Protein AF-A0A7X8GYS5-F1 (afdb_monomer)

Foldseek 3Di:
DDDDDDPVVVVVVVVVVPPPDPPDDDDDDPCPPPPPPPPVVPLPFAFAQDADPVRHGHRDTHSDPQRHDPVCPVVGDDD

Radius of gyration: 35.03 Å; Cα contacts (8 Å, |Δi|>4): 52; chains: 1; bounding box: 88×35×68 Å

Mean predicted aligned error: 18.05 Å

Structure (mmCIF, N/CA/C/O backbone):
data_AF-A0A7X8GYS5-F1
#
_entry.id   AF-A0A7X8GYS5-F1
#
loop_
_atom_site.group_PDB
_atom_site.id
_atom_site.type_symbol
_atom_site.label_atom_id
_atom_site.label_alt_id
_atom_site.label_comp_id
_atom_site.label_asym_id
_atom_site.label_entity_id
_atom_site.label_seq_id
_atom_site.pdbx_PDB_ins_code
_atom_site.Cartn_x
_atom_site.Cartn_y
_atom_site.Cartn_z
_atom_site.occupancy
_atom_site.B_iso_or_equiv
_atom_site.auth_seq_id
_atom_site.auth_comp_id
_atom_site.auth_asym_id
_atom_site.auth_atom_id
_atom_site.pdbx_PDB_model_num
ATOM 1 N N . MET A 1 1 ? 76.955 18.938 -44.588 1.00 44.56 1 MET A N 1
ATOM 2 C CA . MET A 1 1 ? 75.847 18.088 -45.085 1.00 44.56 1 MET A CA 1
ATOM 3 C C . MET A 1 1 ? 74.710 18.994 -45.546 1.00 44.56 1 MET A C 1
ATOM 5 O O . MET A 1 1 ? 74.111 19.667 -44.719 1.00 44.56 1 MET A O 1
ATOM 9 N N . LYS A 1 2 ? 74.488 19.114 -46.860 1.00 45.81 2 LYS A N 1
ATOM 10 C CA . LYS A 1 2 ? 73.543 20.072 -47.462 1.00 45.81 2 LYS A CA 1
ATOM 11 C C . LYS A 1 2 ? 72.151 19.422 -47.518 1.00 45.81 2 LYS A C 1
ATOM 13 O O . LYS A 1 2 ? 71.906 18.600 -48.392 1.00 45.81 2 LYS A O 1
ATOM 18 N N . LYS A 1 3 ? 71.268 19.718 -46.556 1.00 49.56 3 LYS A N 1
ATOM 19 C CA . LYS A 1 3 ? 69.875 19.229 -46.566 1.00 49.56 3 LYS A CA 1
ATOM 20 C C . LYS A 1 3 ? 69.060 20.057 -47.563 1.00 49.56 3 LYS A C 1
ATOM 22 O O . LYS A 1 3 ? 68.701 21.193 -47.282 1.00 49.56 3 LYS A O 1
ATOM 27 N N . THR A 1 4 ? 68.775 19.492 -48.730 1.00 53.47 4 THR A N 1
ATOM 28 C CA . THR A 1 4 ? 67.871 20.077 -49.728 1.00 53.47 4 THR A CA 1
ATOM 29 C C . THR A 1 4 ? 66.419 19.854 -49.297 1.00 53.47 4 THR A C 1
ATOM 31 O O . THR A 1 4 ? 65.854 18.777 -49.498 1.00 53.47 4 THR A O 1
ATOM 34 N N . PHE A 1 5 ? 65.825 20.859 -48.653 1.00 58.16 5 PHE A N 1
ATOM 35 C CA . PHE A 1 5 ? 64.438 20.844 -48.185 1.00 58.16 5 PHE A CA 1
ATOM 36 C C . PHE A 1 5 ? 63.477 21.123 -49.354 1.00 58.16 5 PHE A C 1
ATOM 38 O O . PHE A 1 5 ? 63.531 22.173 -49.991 1.00 58.16 5 PHE A O 1
ATOM 45 N N . ASN A 1 6 ? 62.616 20.155 -49.672 1.00 58.16 6 ASN A N 1
ATOM 46 C CA . ASN A 1 6 ? 61.682 20.213 -50.799 1.00 58.16 6 ASN A CA 1
ATOM 47 C C . ASN A 1 6 ? 60.425 21.036 -50.442 1.00 58.16 6 ASN A C 1
ATOM 49 O O . ASN A 1 6 ? 59.437 20.498 -49.946 1.00 58.16 6 ASN A O 1
ATOM 53 N N . ILE A 1 7 ? 60.455 22.335 -50.752 1.00 57.69 7 ILE A N 1
ATOM 54 C CA . ILE A 1 7 ? 59.417 23.345 -50.447 1.00 57.69 7 ILE A CA 1
ATOM 55 C C . ILE A 1 7 ? 58.009 22.959 -50.952 1.00 57.69 7 ILE A C 1
ATOM 57 O O . ILE A 1 7 ? 57.010 23.287 -50.318 1.00 57.69 7 ILE A O 1
ATOM 61 N N . LYS A 1 8 ? 57.903 22.193 -52.046 1.00 56.06 8 LYS A N 1
ATOM 62 C CA . LYS A 1 8 ? 56.613 21.797 -52.648 1.00 56.06 8 LYS A CA 1
ATOM 63 C C . LYS A 1 8 ? 55.793 20.830 -51.784 1.00 56.06 8 LYS A C 1
ATOM 65 O O . LYS A 1 8 ? 54.569 20.888 -51.819 1.00 56.06 8 LYS A O 1
ATOM 70 N N . LYS A 1 9 ? 56.444 19.967 -50.993 1.00 54.56 9 LYS A N 1
ATOM 71 C CA . LYS A 1 9 ? 55.744 19.012 -50.113 1.00 54.56 9 LYS A CA 1
ATOM 72 C C . LYS A 1 9 ? 55.173 19.700 -48.873 1.00 54.56 9 LYS A C 1
ATOM 74 O O . LYS A 1 9 ? 54.091 19.345 -48.435 1.00 54.56 9 LYS A O 1
ATOM 79 N N . THR A 1 10 ? 55.859 20.718 -48.360 1.00 57.78 10 THR A N 1
ATOM 80 C CA . THR A 1 10 ? 55.453 21.445 -47.148 1.00 57.78 10 THR A CA 1
ATOM 81 C C . THR A 1 10 ? 54.253 22.363 -47.397 1.00 57.78 10 THR A C 1
ATOM 83 O O . THR A 1 10 ? 53.383 22.480 -46.543 1.00 57.78 10 THR A O 1
ATOM 86 N N . VAL A 1 11 ? 54.160 22.969 -48.586 1.00 5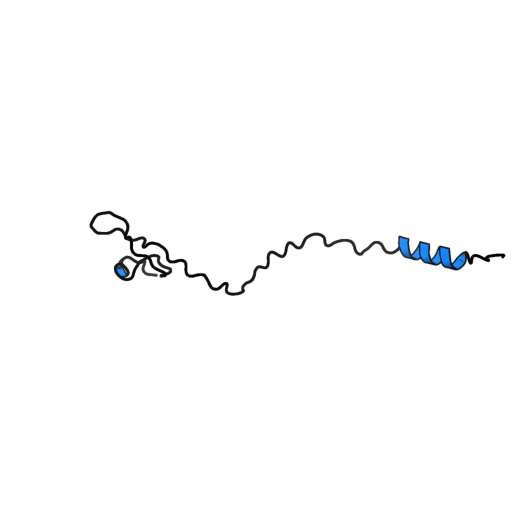9.84 11 VAL A N 1
ATOM 87 C CA . VAL A 1 11 ? 53.046 23.863 -48.952 1.00 59.84 11 VAL A CA 1
ATOM 88 C C . VAL A 1 11 ? 51.756 23.083 -49.248 1.00 59.84 11 VAL A C 1
ATOM 90 O O . VAL A 1 11 ? 50.680 23.519 -48.852 1.00 59.84 11 VAL A O 1
ATOM 93 N N . PHE A 1 12 ? 51.849 21.896 -49.860 1.00 59.78 12 PHE A N 1
ATOM 94 C CA . PHE A 1 12 ? 50.686 21.038 -50.140 1.00 59.78 12 PHE A CA 1
ATOM 95 C C . PHE A 1 12 ? 50.015 20.518 -48.856 1.00 59.78 12 PHE A C 1
ATOM 97 O O . PHE A 1 12 ? 48.790 20.507 -48.756 1.00 59.78 12 PHE A O 1
ATOM 104 N N . THR A 1 13 ? 50.813 20.164 -47.843 1.00 60.06 13 THR A N 1
ATOM 105 C CA . THR A 1 13 ? 50.307 19.730 -46.532 1.00 60.06 13 THR A CA 1
ATOM 106 C C . THR A 1 13 ? 49.631 20.866 -45.765 1.00 60.06 13 THR A C 1
ATOM 108 O O . THR A 1 13 ? 48.634 20.636 -45.092 1.00 60.06 13 THR A O 1
ATOM 111 N N . LEU A 1 14 ? 50.127 22.102 -45.886 1.00 59.00 14 LEU A N 1
ATOM 112 C CA . LEU A 1 14 ? 49.516 23.256 -45.222 1.00 59.00 14 LEU A CA 1
ATOM 113 C C . LEU A 1 14 ? 48.173 23.640 -45.863 1.00 59.00 14 LEU A C 1
ATOM 115 O O . LEU A 1 14 ? 47.228 23.923 -45.139 1.00 59.00 14 LEU A O 1
ATOM 119 N N . ILE A 1 15 ? 48.045 23.574 -47.194 1.00 62.94 15 ILE A N 1
ATOM 120 C CA . ILE A 1 15 ? 46.799 23.911 -47.912 1.00 62.94 15 ILE A CA 1
ATOM 121 C C . ILE A 1 15 ? 45.654 22.932 -47.581 1.00 62.94 15 ILE A C 1
ATOM 123 O O . ILE A 1 15 ? 44.510 23.358 -47.437 1.00 62.94 15 ILE A O 1
ATOM 127 N N . LEU A 1 16 ? 45.950 21.641 -47.388 1.00 59.34 16 LEU A N 1
ATOM 128 C CA . LEU A 1 16 ? 44.952 20.628 -47.008 1.00 59.34 16 LEU A CA 1
ATOM 129 C C . LEU A 1 16 ? 44.390 20.816 -45.586 1.00 59.34 16 LEU A C 1
ATOM 131 O O . LEU A 1 16 ? 43.231 20.487 -45.348 1.00 59.34 16 LEU A O 1
ATOM 135 N N . CYS A 1 17 ? 45.169 21.378 -44.658 1.00 58.94 17 CYS A N 1
ATOM 136 C CA . CYS A 1 17 ? 44.745 21.571 -43.266 1.00 58.94 17 CYS A CA 1
ATOM 137 C C . CYS A 1 17 ? 43.809 22.774 -43.056 1.00 58.94 17 CYS A C 1
ATOM 139 O O . CYS A 1 17 ? 43.092 22.805 -42.062 1.00 58.94 17 CYS A O 1
ATOM 141 N N . PHE A 1 18 ? 43.795 23.757 -43.966 1.00 58.94 18 PHE A N 1
ATOM 142 C CA . PHE A 1 18 ? 42.947 24.954 -43.834 1.00 58.94 18 PHE A CA 1
ATOM 143 C C . PHE A 1 18 ? 41.593 24.847 -44.559 1.00 58.94 18 PHE A C 1
ATOM 145 O O . PHE A 1 18 ? 40.678 25.592 -44.223 1.00 58.94 18 PHE A O 1
ATOM 152 N N . ILE A 1 19 ? 41.441 23.931 -45.527 1.00 58.47 19 ILE A N 1
ATOM 153 C CA . ILE A 1 19 ? 40.213 23.790 -46.344 1.00 58.47 19 ILE A CA 1
ATOM 154 C C . ILE A 1 19 ? 39.288 22.664 -45.829 1.00 58.47 19 ILE A C 1
ATOM 156 O O . ILE A 1 19 ? 38.151 22.543 -46.272 1.00 58.47 19 ILE A O 1
ATOM 160 N N . LEU A 1 20 ? 39.702 21.896 -44.814 1.00 55.97 20 LEU A N 1
ATOM 161 C CA . LEU A 1 20 ? 38.835 20.942 -44.106 1.00 55.97 20 LEU A CA 1
ATOM 162 C C . LEU A 1 20 ? 38.397 21.457 -42.718 1.00 55.97 20 LEU A C 1
ATOM 164 O O . LEU A 1 20 ? 38.889 20.952 -41.710 1.00 55.97 20 LEU A O 1
ATOM 168 N N . PRO A 1 21 ? 37.445 22.407 -42.614 1.00 66.00 21 PRO A N 1
ATOM 169 C CA . PRO A 1 21 ? 36.780 22.683 -41.350 1.00 66.00 21 PRO A CA 1
ATOM 170 C C . PRO A 1 21 ? 35.279 22.358 -41.424 1.00 66.00 21 PRO A C 1
ATOM 172 O O . PRO A 1 21 ? 34.478 23.274 -41.332 1.00 66.00 21 PRO A O 1
ATOM 175 N N . ILE A 1 22 ? 34.849 21.095 -41.594 1.00 56.44 22 ILE A N 1
ATOM 176 C CA . ILE A 1 22 ? 33.425 20.724 -41.372 1.00 56.44 22 ILE A CA 1
ATOM 177 C C . ILE A 1 22 ? 33.239 19.272 -40.882 1.00 56.44 22 ILE A C 1
ATOM 179 O O . ILE A 1 22 ? 32.405 18.528 -41.383 1.00 56.44 22 ILE A O 1
ATOM 183 N N . LEU A 1 23 ? 33.966 18.857 -39.847 1.00 57.06 23 LEU A N 1
ATOM 184 C CA . LEU A 1 23 ? 33.320 18.011 -38.835 1.00 57.06 23 LEU A CA 1
ATOM 185 C C . LEU A 1 23 ? 33.246 18.821 -37.545 1.00 57.06 23 LEU A C 1
ATOM 187 O O . LEU A 1 23 ? 33.913 18.552 -36.551 1.00 57.06 23 LEU A O 1
ATOM 191 N N . ALA A 1 24 ? 32.462 19.895 -37.625 1.00 50.00 24 ALA A N 1
ATOM 192 C CA . ALA A 1 24 ? 31.849 20.464 -36.446 1.00 50.00 24 ALA A CA 1
ATOM 193 C C . ALA A 1 24 ? 30.793 19.484 -35.922 1.00 50.00 24 ALA A C 1
ATOM 195 O O . ALA A 1 24 ? 30.125 18.799 -36.695 1.00 50.00 24 ALA A O 1
ATOM 196 N N . SER A 1 25 ? 30.607 19.550 -34.609 1.00 62.97 25 SER A N 1
ATOM 197 C CA . SER A 1 25 ? 29.377 19.198 -33.908 1.00 62.97 25 SER A CA 1
ATOM 198 C C . SER A 1 25 ? 29.008 17.724 -33.810 1.00 62.97 25 SER A C 1
ATOM 200 O O . SER A 1 25 ? 28.233 17.201 -34.599 1.00 62.97 25 SER A O 1
ATOM 202 N N . SER A 1 26 ? 29.378 17.155 -32.667 1.00 57.59 26 SER A N 1
ATOM 203 C CA . SER A 1 26 ? 28.351 16.758 -31.696 1.00 57.59 26 SER A CA 1
ATOM 204 C C . SER A 1 26 ? 28.976 16.680 -30.302 1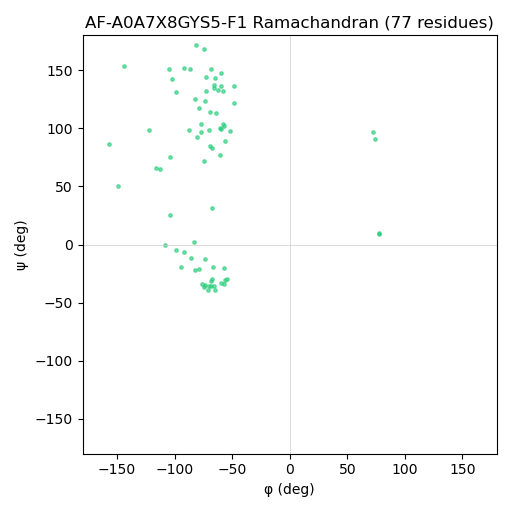.00 57.59 26 SER A C 1
ATOM 206 O O . SER A 1 26 ? 29.464 15.642 -29.861 1.00 57.59 26 SER A O 1
ATOM 208 N N . CYS A 1 27 ? 29.014 17.821 -29.614 1.00 52.69 27 CYS A N 1
ATOM 209 C CA . CYS A 1 27 ? 28.938 17.802 -28.162 1.00 52.69 27 CYS A CA 1
ATOM 210 C C . CYS A 1 27 ? 27.494 17.463 -27.763 1.00 52.69 27 CYS A C 1
ATOM 212 O O . CYS A 1 27 ? 26.554 17.923 -28.406 1.00 52.69 27 CYS A O 1
ATOM 214 N N . ALA A 1 28 ? 27.385 16.709 -26.670 1.00 60.44 28 ALA A N 1
ATOM 215 C CA . ALA A 1 28 ? 26.175 16.306 -25.961 1.00 60.44 28 ALA A CA 1
ATOM 216 C C . ALA A 1 28 ? 25.311 15.230 -26.632 1.00 60.44 28 ALA A C 1
ATOM 218 O O . ALA A 1 28 ? 24.311 15.533 -27.265 1.00 60.44 28 ALA A O 1
ATOM 219 N N . ASP A 1 29 ? 25.618 13.978 -26.292 1.00 52.88 29 ASP A N 1
ATOM 220 C CA . ASP A 1 29 ? 24.569 13.033 -25.924 1.00 52.88 29 ASP A CA 1
ATOM 221 C C . ASP A 1 29 ? 24.879 12.528 -24.508 1.00 52.88 29 ASP A C 1
ATOM 223 O O . ASP A 1 29 ? 25.725 11.657 -24.301 1.00 52.88 29 ASP A O 1
ATOM 227 N N . ASP A 1 30 ? 24.209 13.114 -23.513 1.00 57.66 30 ASP A N 1
ATOM 228 C CA . ASP A 1 30 ? 24.011 12.488 -22.206 1.00 57.66 30 ASP A CA 1
ATOM 229 C C . ASP A 1 30 ? 23.076 11.297 -22.458 1.00 57.66 30 ASP A C 1
ATOM 231 O O . ASP A 1 30 ? 21.851 11.405 -22.386 1.00 57.66 30 ASP A O 1
ATOM 235 N N . GLN A 1 31 ? 23.637 10.164 -22.892 1.00 55.53 31 GLN A N 1
ATOM 236 C CA . GLN A 1 31 ? 22.891 8.913 -22.954 1.00 55.53 31 GLN A CA 1
ATOM 237 C C . GLN A 1 31 ? 22.745 8.383 -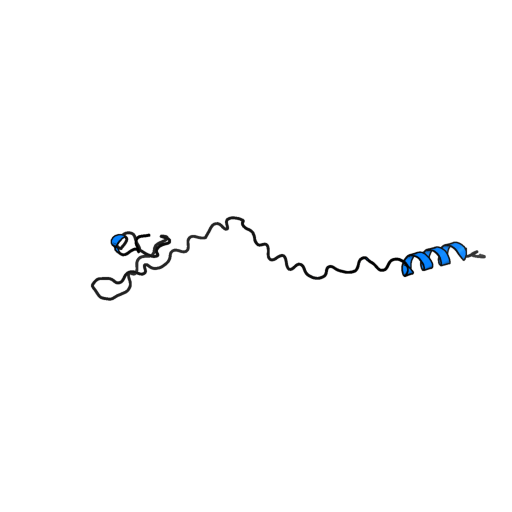21.527 1.00 55.53 31 GLN A C 1
ATOM 239 O O . GLN A 1 31 ? 23.334 7.373 -21.143 1.00 55.53 31 GLN A O 1
ATOM 244 N N . ALA A 1 32 ? 21.897 9.061 -20.748 1.00 57.09 32 ALA A N 1
ATOM 245 C CA . ALA A 1 32 ? 21.050 8.393 -19.783 1.00 57.09 32 ALA A CA 1
ATOM 246 C C . ALA A 1 32 ? 20.333 7.297 -20.567 1.00 57.09 32 ALA A C 1
ATOM 248 O O . ALA A 1 32 ? 19.397 7.558 -21.325 1.00 57.09 32 ALA A O 1
ATOM 249 N N . GLN A 1 33 ? 20.860 6.078 -20.476 1.00 57.62 33 GLN A N 1
ATOM 250 C CA . GLN A 1 33 ? 20.245 4.928 -21.098 1.00 57.62 33 GLN A CA 1
ATOM 251 C C . GLN A 1 33 ? 18.856 4.806 -20.474 1.00 57.62 33 GLN A C 1
ATOM 253 O O . GLN A 1 33 ? 18.687 4.317 -19.360 1.00 57.62 33 GLN A O 1
ATOM 258 N N . ASN A 1 34 ? 17.855 5.290 -21.209 1.00 65.81 34 ASN A N 1
ATOM 259 C CA . ASN A 1 34 ? 16.509 4.761 -21.196 1.00 65.81 34 ASN A CA 1
ATOM 260 C C . ASN A 1 34 ? 16.640 3.311 -21.666 1.00 65.81 34 ASN A C 1
ATOM 262 O O . ASN A 1 34 ? 16.430 2.949 -22.823 1.00 65.81 34 ASN A O 1
ATOM 266 N N . THR A 1 35 ? 17.094 2.492 -20.737 1.00 52.31 35 THR A N 1
ATOM 267 C CA . THR A 1 35 ? 16.889 1.078 -20.762 1.00 52.31 35 THR A CA 1
ATOM 268 C C . THR A 1 35 ? 15.406 0.880 -20.474 1.00 52.31 35 THR A C 1
ATOM 270 O O . THR A 1 35 ? 14.973 0.805 -19.330 1.00 52.31 35 THR A O 1
ATOM 273 N N . ASN A 1 36 ? 14.628 0.675 -21.541 1.00 70.88 36 ASN A N 1
ATOM 274 C CA . ASN A 1 36 ? 13.462 -0.219 -21.500 1.00 70.88 36 ASN A CA 1
ATOM 275 C C . ASN A 1 36 ? 13.924 -1.680 -21.310 1.00 70.88 36 ASN A C 1
ATOM 277 O O . ASN A 1 36 ? 13.316 -2.617 -21.815 1.00 70.88 36 ASN A O 1
ATOM 281 N N . GLU A 1 37 ? 15.034 -1.877 -20.607 1.00 59.84 37 GLU A N 1
ATOM 282 C CA . GLU A 1 37 ? 15.378 -3.139 -20.007 1.00 59.84 37 GLU A CA 1
ATOM 283 C C . GLU A 1 37 ? 14.421 -3.214 -18.833 1.00 59.84 37 GLU A C 1
ATOM 285 O O . GLU A 1 37 ? 14.355 -2.280 -18.029 1.00 59.84 37 GLU A O 1
ATOM 290 N N . GLY A 1 38 ? 13.628 -4.279 -18.766 1.00 60.44 38 GLY A N 1
ATOM 291 C CA . GLY A 1 38 ? 12.863 -4.586 -17.574 1.00 60.44 38 GLY A CA 1
ATOM 292 C C . GLY A 1 38 ? 13.838 -4.694 -16.414 1.00 60.44 38 GLY A C 1
ATOM 293 O O . GLY A 1 38 ? 14.354 -5.775 -16.137 1.00 60.44 38 GLY A O 1
ATOM 294 N N . VAL A 1 39 ? 14.109 -3.563 -15.755 1.00 59.06 39 VAL A N 1
ATOM 295 C CA . VAL A 1 39 ? 14.727 -3.516 -14.444 1.00 59.06 39 VAL A CA 1
ATOM 296 C C . VAL A 1 39 ? 13.911 -4.527 -13.662 1.00 59.06 39 VAL A C 1
ATOM 298 O O . VAL A 1 39 ? 12.682 -4.387 -13.653 1.00 59.06 39 VAL A O 1
ATOM 301 N N . PRO A 1 40 ? 14.520 -5.578 -13.085 1.00 56.03 40 PRO A N 1
ATOM 302 C CA . PRO A 1 40 ? 13.791 -6.428 -12.171 1.00 56.03 40 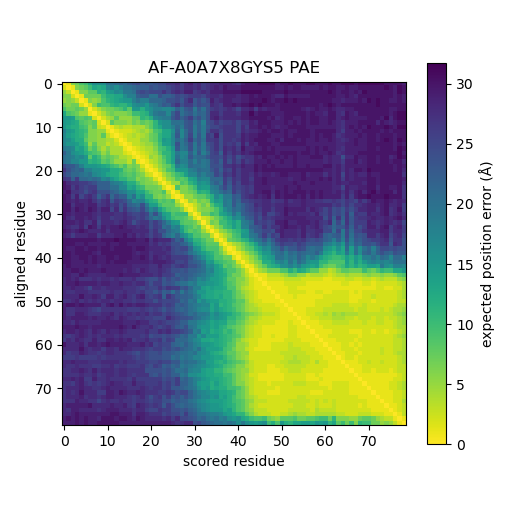PRO A CA 1
ATOM 303 C C . PRO A 1 40 ? 13.301 -5.467 -11.104 1.00 56.03 40 PRO A C 1
ATOM 305 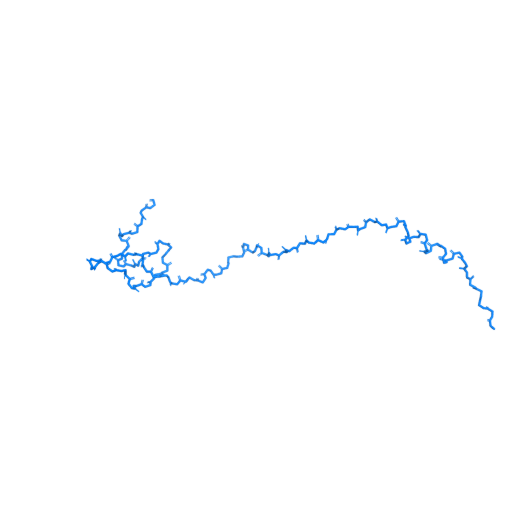O O 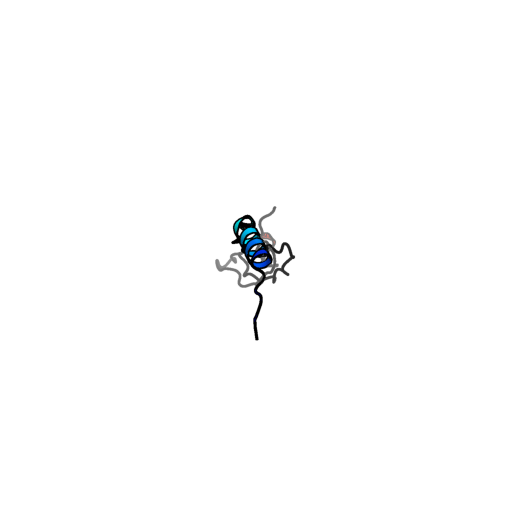. PRO A 1 40 ? 14.103 -4.963 -10.318 1.00 56.03 40 PRO A O 1
ATOM 308 N N . GLN A 1 41 ? 12.020 -5.096 -11.190 1.00 60.72 41 GLN A N 1
ATOM 309 C CA . GLN A 1 41 ? 11.388 -4.164 -10.286 1.00 60.72 41 GLN A CA 1
ATOM 310 C C . GLN A 1 41 ? 11.561 -4.856 -8.956 1.00 60.72 41 GLN A C 1
ATOM 312 O O . GLN A 1 41 ? 10.907 -5.863 -8.690 1.00 60.72 41 GLN A O 1
ATOM 317 N N . LEU A 1 42 ? 12.568 -4.418 -8.197 1.00 61.47 42 LEU A N 1
ATOM 318 C CA . LEU A 1 42 ? 12.847 -4.946 -6.885 1.00 61.47 42 LEU A CA 1
ATOM 319 C C . LEU A 1 42 ? 11.537 -4.694 -6.168 1.00 61.47 42 LEU A C 1
ATOM 321 O O . LEU A 1 42 ? 11.196 -3.533 -5.945 1.00 61.47 42 LEU A O 1
ATOM 325 N N . GLU A 1 43 ? 10.736 -5.746 -5.992 1.00 69.12 43 GLU A N 1
ATOM 326 C CA . GLU A 1 43 ? 9.366 -5.609 -5.523 1.00 69.12 43 GLU A CA 1
ATOM 327 C C . GLU A 1 43 ? 9.451 -5.178 -4.071 1.00 69.12 43 GLU A C 1
ATOM 329 O O . GLU A 1 43 ? 9.504 -5.988 -3.137 1.00 69.12 43 GLU A O 1
ATOM 334 N N . THR A 1 44 ? 9.581 -3.865 -3.915 1.00 81.75 44 THR A N 1
ATOM 335 C CA . THR A 1 44 ? 9.721 -3.191 -2.649 1.00 81.75 44 THR A CA 1
ATOM 336 C C . THR A 1 44 ? 8.420 -3.457 -1.935 1.00 81.75 44 THR A C 1
ATOM 338 O O . THR A 1 44 ? 7.336 -3.076 -2.378 1.00 81.75 44 THR A O 1
ATOM 341 N N . SER A 1 45 ? 8.512 -4.231 -0.859 1.00 89.25 45 SER A N 1
ATOM 342 C CA . SER A 1 45 ? 7.323 -4.529 -0.092 1.00 89.25 45 SER A CA 1
ATOM 343 C C . SER A 1 45 ? 6.884 -3.243 0.598 1.00 89.25 45 SER A C 1
ATOM 345 O O . SER A 1 45 ? 7.597 -2.704 1.442 1.00 89.25 45 SER A O 1
ATOM 347 N N . ILE A 1 46 ? 5.719 -2.739 0.208 1.00 93.81 46 ILE A N 1
ATOM 348 C CA . ILE A 1 46 ? 5.124 -1.525 0.752 1.00 93.81 46 ILE A CA 1
ATOM 349 C C . ILE A 1 46 ? 4.198 -1.859 1.919 1.00 93.81 46 ILE A C 1
ATOM 351 O O . ILE A 1 46 ? 3.588 -2.927 1.980 1.00 93.81 46 ILE A O 1
ATOM 355 N N . ARG A 1 47 ? 4.044 -0.926 2.860 1.00 96.31 47 ARG A N 1
ATOM 356 C CA . ARG A 1 47 ? 3.081 -1.079 3.957 1.00 96.31 47 ARG A CA 1
ATOM 357 C C . ARG A 1 47 ? 1.657 -0.910 3.447 1.00 96.31 47 ARG A C 1
ATOM 359 O O . ARG A 1 47 ? 1.345 0.105 2.821 1.00 96.31 47 ARG A O 1
ATOM 366 N N . CYS A 1 48 ? 0.783 -1.840 3.829 1.00 97.38 48 CYS A N 1
ATOM 367 C CA . CYS A 1 48 ? -0.634 -1.812 3.499 1.00 97.38 48 CYS A CA 1
ATOM 368 C C . CYS A 1 48 ? -1.270 -0.443 3.792 1.00 97.38 48 CYS A C 1
ATOM 370 O O . CYS A 1 48 ? -1.001 0.181 4.823 1.00 97.38 48 CYS A O 1
ATOM 372 N N . VAL A 1 49 ? -2.091 0.026 2.853 1.00 96.75 49 VAL A N 1
ATOM 373 C CA . VAL A 1 49 ? -2.739 1.345 2.906 1.00 96.75 49 VAL A CA 1
ATOM 374 C C . VAL A 1 49 ? -4.012 1.343 3.764 1.00 96.75 49 VAL A C 1
ATOM 376 O O . VAL A 1 49 ? -4.390 2.386 4.285 1.00 96.75 49 VAL A O 1
ATOM 379 N N . ALA A 1 50 ? -4.629 0.179 3.983 1.00 97.25 50 ALA A N 1
ATOM 380 C CA . ALA A 1 50 ? -5.873 0.046 4.737 1.00 97.25 50 ALA A CA 1
ATOM 381 C C . ALA A 1 50 ? -5.785 0.547 6.189 1.00 97.25 50 ALA A C 1
ATOM 383 O O . ALA A 1 50 ? -4.763 0.387 6.871 1.00 97.25 50 ALA A O 1
ATOM 384 N N . ILE A 1 51 ? -6.912 1.068 6.675 1.00 97.31 51 ILE A N 1
ATOM 385 C CA . ILE A 1 51 ? -7.143 1.433 8.073 1.00 97.31 51 ILE A CA 1
ATOM 386 C C . ILE A 1 51 ? -7.925 0.299 8.743 1.00 97.31 51 ILE A C 1
ATOM 388 O O . ILE A 1 51 ? -8.907 -0.202 8.196 1.00 97.31 51 ILE A O 1
ATOM 392 N N . THR A 1 52 ? -7.467 -0.148 9.910 1.00 95.94 52 THR A N 1
ATOM 393 C CA . THR A 1 52 ? -8.159 -1.188 10.679 1.00 95.94 52 THR A CA 1
ATOM 394 C C . THR A 1 52 ? -9.408 -0.619 11.352 1.00 95.94 52 THR A C 1
ATOM 396 O O . THR A 1 52 ? -9.562 0.594 11.478 1.00 95.94 52 THR A O 1
ATOM 399 N N . ALA A 1 53 ? -10.275 -1.485 11.881 1.00 94.69 53 ALA A N 1
ATOM 400 C CA . ALA A 1 53 ? -11.437 -1.053 12.669 1.00 94.69 53 ALA A CA 1
ATOM 401 C C . ALA 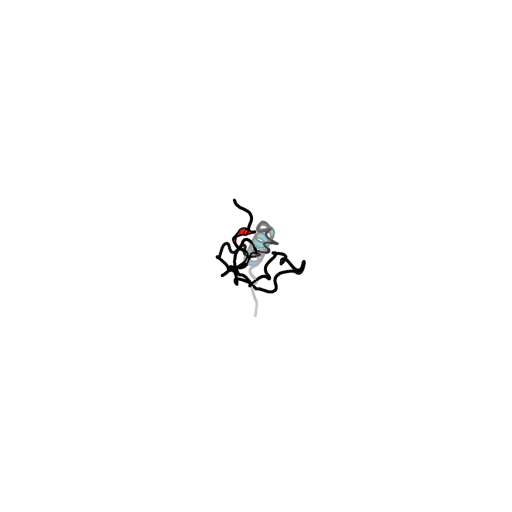A 1 53 ? -11.068 -0.187 13.893 1.00 94.69 53 ALA A C 1
ATOM 403 O O . ALA A 1 53 ? -11.895 0.556 14.404 1.00 94.69 53 ALA A O 1
ATOM 404 N N . GLN A 1 54 ? -9.815 -0.258 14.347 1.00 95.81 54 GLN A N 1
ATOM 405 C CA . GLN A 1 54 ? -9.279 0.541 15.451 1.00 95.81 54 GLN A CA 1
ATOM 406 C C . GLN A 1 54 ? -8.817 1.941 15.002 1.00 95.81 54 GLN A C 1
ATOM 408 O O . GLN A 1 54 ? -8.248 2.679 15.799 1.00 95.81 54 GLN A O 1
ATOM 413 N N . GLY A 1 55 ? -8.989 2.296 13.724 1.00 96.94 55 GLY A N 1
ATOM 414 C CA . GLY A 1 55 ? -8.587 3.594 13.180 1.00 96.94 55 GLY A CA 1
ATOM 415 C C . GLY A 1 55 ? -7.086 3.739 12.918 1.00 96.94 55 GLY A C 1
ATOM 416 O O . GLY A 1 55 ? -6.621 4.832 12.609 1.00 96.94 55 GLY A O 1
ATOM 417 N N . VAL A 1 56 ? -6.306 2.657 13.015 1.00 97.44 56 VAL A N 1
ATOM 418 C CA . VAL A 1 56 ? -4.851 2.686 12.791 1.00 97.44 56 VAL A CA 1
ATOM 419 C C . VAL A 1 56 ? -4.475 2.071 11.448 1.00 97.44 56 VAL A C 1
ATOM 421 O O . VAL A 1 56 ? -5.142 1.162 10.951 1.00 97.44 56 VAL A O 1
A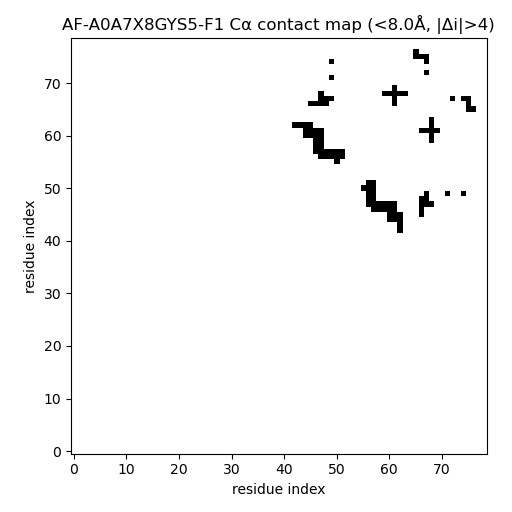TOM 424 N N . ARG A 1 57 ? -3.368 2.529 10.853 1.00 97.00 57 ARG A N 1
ATOM 425 C CA . ARG A 1 57 ? -2.872 1.961 9.593 1.00 97.00 57 ARG A CA 1
ATOM 426 C C . ARG A 1 57 ? -2.420 0.515 9.782 1.00 97.00 57 ARG A C 1
ATOM 428 O O . ARG A 1 57 ? -1.680 0.196 10.717 1.00 97.00 57 ARG A O 1
ATOM 435 N N . CYS A 1 58 ? -2.820 -0.351 8.854 1.00 97.56 58 CYS A N 1
ATOM 436 C CA . CYS A 1 58 ? -2.403 -1.744 8.837 1.00 97.56 58 CYS A CA 1
ATOM 437 C C . CYS A 1 58 ? -0.871 -1.855 8.765 1.00 97.56 58 CYS A C 1
ATOM 439 O O . CYS A 1 58 ? -0.210 -1.203 7.956 1.00 97.56 58 CYS A O 1
ATOM 441 N N . LYS A 1 59 ? -0.299 -2.702 9.625 1.00 96.94 59 LYS A N 1
ATOM 442 C CA . LYS A 1 59 ? 1.155 -2.896 9.729 1.00 96.94 59 LYS A CA 1
ATOM 443 C C . LYS A 1 59 ? 1.699 -3.932 8.741 1.00 96.94 59 LYS A C 1
ATOM 445 O O . LYS A 1 59 ? 2.912 -4.010 8.572 1.00 96.94 59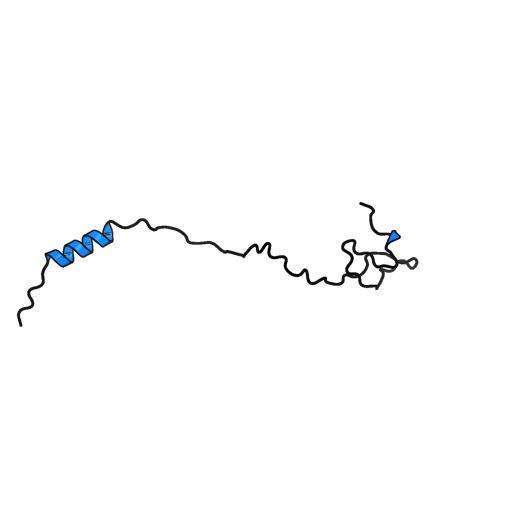 LYS A O 1
ATOM 450 N N . ASN A 1 60 ? 0.823 -4.697 8.085 1.00 96.44 60 ASN A N 1
ATOM 451 C CA . ASN A 1 60 ? 1.224 -5.739 7.142 1.00 96.44 60 ASN A CA 1
ATOM 452 C C . ASN A 1 60 ? 1.907 -5.123 5.923 1.00 96.44 60 ASN A C 1
ATOM 454 O O . ASN A 1 60 ? 1.423 -4.136 5.363 1.00 96.44 60 ASN A O 1
ATOM 458 N N . MET A 1 61 ? 2.996 -5.746 5.489 1.00 96.38 61 MET A N 1
ATOM 459 C CA . MET A 1 61 ? 3.642 -5.413 4.227 1.00 96.38 61 MET A CA 1
ATOM 460 C C . MET A 1 61 ? 2.994 -6.203 3.089 1.00 96.38 61 MET A C 1
ATOM 462 O O . MET A 1 61 ? 2.428 -7.280 3.291 1.00 96.38 61 MET A O 1
ATOM 466 N N . THR A 1 62 ? 3.018 -5.636 1.895 1.00 94.94 62 THR A N 1
ATOM 467 C CA . THR A 1 62 ? 2.450 -6.222 0.689 1.00 94.94 62 THR A CA 1
ATOM 468 C C . THR A 1 62 ? 3.324 -5.881 -0.505 1.00 94.94 62 THR A C 1
ATOM 470 O O . THR A 1 62 ? 4.050 -4.892 -0.492 1.00 94.94 62 THR A O 1
ATOM 473 N N . LYS A 1 63 ? 3.275 -6.727 -1.526 1.00 93.94 63 LYS A N 1
ATOM 474 C CA . LYS A 1 63 ? 3.865 -6.460 -2.840 1.00 93.94 63 LYS A CA 1
ATOM 475 C C . LYS A 1 63 ? 2.795 -6.199 -3.902 1.00 93.94 63 LYS A C 1
ATOM 477 O O . LYS A 1 63 ? 3.099 -5.952 -5.056 1.00 93.94 63 LYS A O 1
ATOM 482 N N . ASN A 1 64 ? 1.519 -6.249 -3.510 1.00 91.56 64 ASN A N 1
ATOM 483 C CA . ASN A 1 64 ? 0.422 -5.986 -4.429 1.00 91.56 64 ASN A CA 1
ATOM 484 C C . ASN A 1 64 ? 0.507 -4.549 -4.949 1.00 91.56 64 ASN A C 1
ATOM 486 O O . ASN A 1 64 ? 0.606 -3.618 -4.146 1.00 91.56 64 ASN A O 1
ATOM 490 N N . ALA A 1 65 ? 0.362 -4.385 -6.264 1.00 90.62 65 ALA A N 1
ATOM 491 C CA . ALA A 1 65 ? 0.360 -3.082 -6.927 1.00 90.62 65 ALA A CA 1
ATOM 492 C C . ALA A 1 65 ? -0.710 -2.124 -6.370 1.00 90.62 65 ALA A C 1
ATOM 494 O O . ALA A 1 65 ? -0.489 -0.920 -6.311 1.00 90.62 65 ALA A O 1
ATOM 495 N N . ASP A 1 66 ? -1.837 -2.656 -5.884 1.00 92.75 66 ASP A N 1
ATOM 496 C CA . ASP A 1 66 ? -2.916 -1.848 -5.299 1.00 92.75 66 ASP A CA 1
ATOM 497 C C . ASP A 1 66 ? -2.569 -1.287 -3.904 1.00 92.75 66 ASP A C 1
ATOM 499 O O . ASP A 1 66 ? -3.300 -0.460 -3.366 1.00 92.75 66 ASP A O 1
ATOM 503 N N . GLY A 1 67 ? -1.499 -1.769 -3.259 1.00 94.19 67 GLY A N 1
ATOM 504 C CA . GLY A 1 67 ? -1.101 -1.346 -1.911 1.00 94.19 67 GLY A CA 1
ATOM 505 C C . GLY A 1 67 ? -1.919 -1.939 -0.758 1.00 94.19 67 GLY A C 1
ATOM 506 O O . GLY A 1 67 ? -1.741 -1.551 0.399 1.00 94.19 67 GLY A O 1
ATOM 507 N N . TYR A 1 68 ? -2.773 -2.929 -1.022 1.00 96.69 68 TYR A N 1
ATOM 508 C CA . TYR A 1 68 ? -3.543 -3.648 0.002 1.00 96.69 68 TYR A CA 1
ATOM 509 C C . TYR A 1 68 ? -2.926 -5.019 0.307 1.00 96.69 68 TYR A C 1
ATOM 511 O O . TYR A 1 68 ? -2.401 -5.688 -0.583 1.00 96.69 68 TYR A O 1
ATOM 519 N N . CYS A 1 69 ? -2.937 -5.453 1.571 1.00 96.62 69 CYS A N 1
ATOM 520 C CA . CYS A 1 69 ? -2.478 -6.792 1.961 1.00 96.62 69 CYS A CA 1
ATOM 521 C C . CYS A 1 69 ? -3.569 -7.846 1.713 1.00 96.62 69 CYS A C 1
ATOM 523 O O . CYS A 1 69 ? -4.712 -7.509 1.413 1.00 96.62 69 CYS A O 1
ATOM 525 N N . HIS A 1 70 ? -3.227 -9.128 1.866 1.00 95.50 70 HIS A N 1
ATOM 526 C CA . HIS A 1 70 ? -4.162 -10.239 1.642 1.00 95.50 70 HIS A CA 1
ATOM 527 C C . HIS A 1 70 ? -5.436 -10.149 2.504 1.00 95.50 70 HIS A C 1
ATOM 529 O O . HIS A 1 70 ? -6.511 -10.486 2.021 1.00 95.50 70 HIS A O 1
ATOM 535 N N . VAL A 1 71 ? -5.340 -9.624 3.732 1.00 96.75 71 VAL A N 1
ATOM 536 C CA . VAL A 1 71 ? -6.490 -9.429 4.640 1.00 96.75 71 VAL A CA 1
ATOM 537 C C . VAL A 1 71 ? -7.428 -8.321 4.156 1.00 96.75 71 VAL A C 1
ATOM 539 O O . VAL A 1 71 ? -8.640 -8.420 4.300 1.00 96.75 71 VAL A O 1
ATOM 542 N N . HIS A 1 72 ? -6.879 -7.264 3.555 1.00 96.75 72 HIS A N 1
ATOM 543 C CA . HIS A 1 72 ? -7.637 -6.085 3.134 1.00 96.75 72 HIS A CA 1
ATOM 544 C C . HIS A 1 72 ? -7.885 -6.046 1.622 1.00 96.75 72 HIS A C 1
ATOM 546 O O . HIS A 1 72 ? -8.084 -4.974 1.057 1.00 96.75 72 HIS A O 1
ATOM 552 N N . ARG A 1 73 ? -7.891 -7.204 0.946 1.00 94.69 73 ARG A N 1
ATOM 553 C CA . ARG A 1 73 ? -8.115 -7.279 -0.507 1.00 94.69 73 ARG A CA 1
ATOM 554 C C . ARG A 1 73 ? -9.472 -6.699 -0.919 1.00 94.69 73 ARG A C 1
ATOM 556 O O . ARG A 1 73 ? -9.570 -6.099 -1.980 1.00 94.69 73 ARG A O 1
ATOM 563 N N . SER A 1 74 ? -10.491 -6.830 -0.071 1.00 94.56 74 SER A N 1
ATOM 564 C CA . SER A 1 74 ? -11.832 -6.279 -0.306 1.00 94.56 74 SER A CA 1
ATOM 565 C C . SER A 1 74 ? -11.892 -4.749 -0.301 1.00 94.56 74 SER A C 1
ATOM 567 O O . SER A 1 74 ? -12.847 -4.191 -0.828 1.00 94.56 74 SER A O 1
ATOM 569 N N . GLN A 1 75 ? -10.893 -4.081 0.280 1.00 95.06 75 GLN A N 1
ATOM 570 C CA . GLN A 1 75 ? -10.799 -2.619 0.323 1.00 95.06 75 GLN A CA 1
ATOM 571 C C . GLN A 1 75 ? -10.008 -2.048 -0.861 1.00 95.06 75 GLN A C 1
ATOM 573 O O . GLN A 1 75 ? -9.940 -0.831 -1.018 1.00 95.06 75 GLN A O 1
ATOM 578 N N . ALA A 1 76 ? -9.398 -2.906 -1.684 1.00 94.38 76 ALA A N 1
ATOM 579 C CA . ALA A 1 76 ? -8.713 -2.461 -2.886 1.00 94.38 76 ALA A CA 1
ATOM 580 C C . ALA A 1 76 ? -9.721 -1.858 -3.884 1.00 94.38 76 ALA A C 1
ATOM 582 O O . ALA A 1 76 ? -10.845 -2.362 -3.998 1.00 94.38 76 ALA A O 1
ATOM 583 N N . PRO A 1 77 ? -9.341 -0.797 -4.616 1.00 90.69 77 PRO A N 1
ATOM 584 C CA . PRO A 1 77 ? -10.196 -0.220 -5.644 1.00 90.69 77 PRO A CA 1
ATOM 585 C C . PRO A 1 77 ? -10.508 -1.269 -6.715 1.00 90.69 77 PRO A C 1
ATOM 587 O O . PRO A 1 77 ? -9.624 -2.006 -7.155 1.00 90.69 77 PRO A O 1
ATOM 590 N N . LYS A 1 78 ? -11.771 -1.340 -7.143 1.00 83.75 78 LYS A N 1
ATOM 591 C CA . LYS A 1 78 ? -12.151 -2.155 -8.300 1.00 83.75 78 LYS A CA 1
ATOM 592 C C . LYS A 1 78 ? -11.850 -1.355 -9.565 1.00 83.75 78 LYS A C 1
ATOM 594 O O . LYS A 1 78 ? -12.275 -0.206 -9.657 1.00 83.75 78 LYS A O 1
ATOM 599 N N . LYS A 1 79 ? -11.065 -1.942 -10.469 1.00 68.81 79 LYS A N 1
ATOM 600 C CA . LYS A 1 79 ? -10.844 -1.405 -11.817 1.00 68.81 79 LYS A CA 1
ATOM 601 C C . LYS A 1 79 ? -12.078 -1.597 -12.684 1.00 68.81 79 LYS A C 1
ATOM 603 O O . LYS A 1 79 ? -12.784 -2.607 -12.459 1.00 68.81 79 LYS A O 1
#

Sequence (79 aa):
MKKTFNIKKTVFTLILCFILPILASSCADDQAQNTNEGVPQLETSIRCVAITAQGVRCKNMTKNADGYCHVHRSQAPKK

Secondary structure (DSSP, 8-state):
------HHHHHHHHHHHHH-----------------S--------EEP-PBPTTSSB---EE--TTS--GGGGGGSPP-

pLDDT: mean 74.25, std 18.66, range [44.56, 97.56]

Solvent-accessible surface area (backbone atoms only — not comparable to full-atom values): 5452 Å² total; per-residue (Å²): 134,87,82,83,76,67,66,72,62,60,53,56,58,54,57,59,65,73,74,65,84,78,88,73,84,83,82,84,80,84,74,73,75,82,60,89,57,82,66,79,72,73,75,66,66,41,63,17,70,50,67,43,99,85,74,42,70,40,83,50,62,23,71,47,90,82,38,34,25,88,89,43,52,87,75,43,85,83,131